Protein AF-A0A077MA90-F1 (afdb_monomer_lite)

Foldseek 3Di:
DDPDPLPDAWEFDDDPADLQLLLQQALVQQCVVVVPFFSVVRPDPPSRHPYDPSSVVSNVVCVVVRRQAGDDDVPVRDWGWGKWAWPQPRDIDIATPPDQDQADPPDPPGRTGIDTRHHTDIDDPVVPD

Secondary structure (DSSP, 8-state):
------PPPEEEE--S--HHHHHHHHHHHHHHHTT-SBGGGS---TTTEE--HHHHHHHHHTHHHHTT-B--BTTTTBPPBEEEE-TTT--EEEE-SS---SS--SSTT-----EEPPPPEEE-TTS--

Structure (mmCIF, N/CA/C/O backbone):
data_AF-A0A077MA90-F1
#
_entry.id   AF-A0A077MA90-F1
#
loop_
_atom_site.group_PDB
_atom_site.id
_atom_site.type_symbol
_atom_site.label_atom_id
_atom_site.label_alt_id
_atom_site.label_comp_id
_atom_site.label_asym_id
_atom_site.label_entity_id
_atom_site.label_seq_id
_atom_site.pdbx_PDB_ins_code
_atom_site.Cartn_x
_atom_site.Cartn_y
_atom_site.Cartn_z
_atom_site.occupancy
_atom_site.B_iso_or_equiv
_atom_site.auth_seq_id
_atom_site.auth_comp_id
_atom_site.auth_asym_id
_atom_site.auth_atom_id
_atom_site.pdbx_PDB_model_num
ATOM 1 N N . MET A 1 1 ? -21.751 6.273 33.867 1.00 46.56 1 MET A N 1
ATOM 2 C CA . MET A 1 1 ? -20.533 5.745 33.216 1.00 46.56 1 MET A CA 1
ATOM 3 C C . MET A 1 1 ? -20.946 5.152 31.878 1.00 46.56 1 MET A C 1
ATOM 5 O O . MET A 1 1 ? -21.635 4.142 31.868 1.00 46.56 1 MET A O 1
ATOM 9 N N . ALA A 1 2 ? -20.668 5.835 30.765 1.00 43.41 2 ALA A N 1
ATOM 10 C CA . ALA A 1 2 ? -21.029 5.341 29.437 1.00 43.41 2 ALA A CA 1
ATOM 11 C C . ALA A 1 2 ? -20.075 4.202 29.056 1.00 43.41 2 ALA A C 1
ATOM 13 O O . ALA A 1 2 ? -18.864 4.404 29.031 1.00 43.41 2 ALA A O 1
ATOM 14 N N . ALA A 1 3 ? -20.610 3.009 28.795 1.00 46.44 3 ALA A N 1
ATOM 15 C CA . ALA A 1 3 ? -19.826 1.896 28.282 1.00 46.44 3 ALA A CA 1
ATOM 16 C C . ALA A 1 3 ? -19.250 2.291 26.915 1.00 46.44 3 ALA A C 1
ATOM 18 O O . ALA A 1 3 ? -19.988 2.431 25.935 1.00 46.44 3 ALA A O 1
ATOM 19 N N . SER A 1 4 ? -17.936 2.507 26.857 1.00 48.47 4 SER A N 1
ATOM 20 C CA . SER A 1 4 ? -17.212 2.669 25.602 1.00 48.47 4 SER A CA 1
ATOM 21 C C . SER A 1 4 ? -17.446 1.419 24.765 1.00 48.47 4 SER A C 1
ATOM 23 O O . SER A 1 4 ? -16.937 0.348 25.080 1.00 48.47 4 SER A O 1
ATOM 25 N N . LYS A 1 5 ? -18.259 1.540 23.711 1.00 51.69 5 LYS A N 1
ATOM 26 C CA . LYS A 1 5 ? -18.425 0.487 22.709 1.00 51.69 5 LYS A CA 1
ATOM 27 C C . LYS A 1 5 ? -17.059 0.252 22.069 1.00 51.69 5 LYS A C 1
ATOM 29 O O . LYS A 1 5 ? -16.640 1.036 21.217 1.00 51.69 5 LYS A O 1
ATOM 34 N N . THR A 1 6 ? -16.358 -0.795 22.492 1.00 56.41 6 THR A N 1
ATOM 35 C CA . THR A 1 6 ? -15.095 -1.221 21.891 1.00 56.41 6 THR A CA 1
ATOM 36 C C . THR A 1 6 ? -15.376 -1.574 20.433 1.00 56.41 6 THR A C 1
ATOM 38 O O . THR A 1 6 ? -15.994 -2.598 20.139 1.00 56.41 6 THR A O 1
ATOM 41 N N . LYS A 1 7 ? -15.017 -0.684 19.499 1.00 67.69 7 LYS A N 1
ATOM 42 C CA . LYS A 1 7 ? -15.150 -0.968 18.066 1.00 67.69 7 LYS A CA 1
ATOM 43 C C . LYS A 1 7 ? -14.249 -2.156 17.747 1.00 67.69 7 LYS A C 1
ATOM 45 O O . LYS A 1 7 ? -13.056 -2.104 18.029 1.00 67.69 7 LYS A O 1
ATOM 50 N N . LYS A 1 8 ? -14.826 -3.218 17.175 1.00 75.94 8 LYS A N 1
ATOM 51 C CA . LYS A 1 8 ? -14.049 -4.363 16.691 1.00 75.94 8 LYS A CA 1
ATOM 52 C C . LYS A 1 8 ? -13.010 -3.872 15.670 1.00 75.94 8 LYS A C 1
ATOM 54 O O . LYS A 1 8 ? -13.352 -3.017 14.845 1.00 75.94 8 LYS A O 1
ATOM 59 N N . PRO A 1 9 ? -11.773 -4.388 15.721 1.00 79.19 9 PRO A N 1
ATOM 60 C CA . PRO A 1 9 ? -10.730 -3.993 14.789 1.00 79.19 9 PRO A CA 1
ATOM 61 C C . PRO A 1 9 ? -11.096 -4.417 13.362 1.00 79.19 9 PRO A C 1
ATOM 63 O O . PRO A 1 9 ? -11.729 -5.451 13.145 1.00 79.19 9 PRO A O 1
ATOM 66 N N . VAL A 1 10 ? -10.717 -3.595 12.383 1.00 83.44 10 VAL A N 1
ATOM 67 C CA . VAL A 1 10 ? -11.028 -3.833 10.964 1.00 83.44 10 VAL A CA 1
ATOM 68 C C . VAL A 1 10 ? -9.975 -4.757 10.355 1.00 83.44 10 VAL A C 1
ATOM 70 O O . VAL A 1 10 ? -8.784 -4.455 10.446 1.00 83.44 10 VAL A O 1
ATOM 73 N N . ALA A 1 11 ? -10.409 -5.855 9.733 1.00 83.88 11 ALA A N 1
ATOM 74 C CA . ALA A 1 11 ? -9.541 -6.800 9.033 1.00 83.88 11 ALA A CA 1
ATOM 75 C C . ALA A 1 11 ? -9.479 -6.496 7.528 1.00 83.88 11 ALA A C 1
ATOM 77 O O . ALA A 1 11 ? -10.452 -6.022 6.927 1.00 83.88 11 ALA A O 1
ATOM 78 N N . TYR A 1 12 ? -8.335 -6.795 6.912 1.00 87.50 12 TYR A N 1
ATOM 79 C CA . TYR A 1 12 ? -8.096 -6.576 5.487 1.00 87.50 12 TYR A CA 1
ATOM 80 C C . TYR A 1 12 ? -7.651 -7.870 4.811 1.00 87.50 12 TYR A C 1
ATOM 82 O O . TYR A 1 12 ? -6.792 -8.583 5.325 1.00 87.50 12 TYR A O 1
ATOM 90 N N . VAL A 1 13 ? -8.200 -8.145 3.631 1.00 85.38 13 VAL A N 1
ATOM 91 C CA . VAL A 1 13 ? -7.836 -9.302 2.809 1.00 85.38 13 VAL A CA 1
ATOM 92 C C . VAL A 1 13 ? -6.934 -8.845 1.672 1.00 85.38 13 VAL A C 1
ATOM 94 O O . VAL A 1 13 ? -7.287 -7.957 0.888 1.00 85.38 13 VAL A O 1
ATOM 97 N N . THR A 1 14 ? -5.776 -9.488 1.582 1.00 84.81 14 THR A N 1
ATOM 98 C CA . THR A 1 14 ? -4.783 -9.337 0.516 1.00 84.81 14 THR A CA 1
ATOM 99 C C . THR A 1 14 ? -4.477 -10.720 -0.056 1.00 84.81 14 THR A C 1
ATOM 101 O O . THR A 1 14 ? -4.455 -11.689 0.699 1.00 84.81 14 THR A O 1
ATOM 104 N N . GLY A 1 15 ? -4.278 -10.826 -1.374 1.00 84.94 15 GLY A N 1
ATOM 105 C CA . GLY A 1 15 ? -3.796 -12.068 -1.991 1.00 84.94 15 GLY A CA 1
ATOM 106 C C . GLY A 1 15 ? -2.322 -12.333 -1.671 1.00 84.94 15 GLY A C 1
ATOM 107 O O . GLY A 1 15 ? -1.681 -11.528 -0.991 1.00 84.94 15 GLY A O 1
ATOM 108 N N . ASP A 1 16 ? -1.788 -13.438 -2.191 1.00 87.12 16 ASP A N 1
ATOM 109 C CA . ASP A 1 16 ? -0.342 -13.667 -2.217 1.00 87.12 16 ASP A CA 1
ATOM 110 C C . ASP A 1 16 ? 0.287 -12.720 -3.247 1.00 87.12 16 ASP A C 1
ATOM 112 O O . ASP A 1 16 ? 0.036 -12.828 -4.449 1.00 87.12 16 ASP A O 1
ATOM 116 N N . ALA A 1 17 ? 0.996 -11.708 -2.756 1.00 90.38 17 ALA A N 1
ATOM 117 C CA . ALA A 1 17 ? 1.499 -10.602 -3.555 1.00 90.38 17 ALA A CA 1
ATOM 118 C C . ALA A 1 17 ? 2.816 -10.066 -2.969 1.00 90.38 17 ALA A C 1
ATOM 120 O O . ALA A 1 17 ? 3.091 -10.253 -1.780 1.00 90.38 17 ALA A O 1
ATOM 121 N N . PRO A 1 18 ? 3.635 -9.353 -3.764 1.00 93.56 18 PRO A N 1
ATOM 122 C CA . PRO A 1 18 ? 4.853 -8.728 -3.263 1.00 93.56 18 PRO A CA 1
ATOM 123 C C . PRO A 1 18 ? 4.579 -7.756 -2.106 1.00 93.56 18 PRO A C 1
ATOM 125 O O . PRO A 1 18 ? 3.542 -7.090 -2.074 1.00 93.56 18 PRO A O 1
ATOM 128 N N . LEU A 1 19 ? 5.551 -7.592 -1.201 1.00 95.31 19 LEU A N 1
ATOM 129 C CA . LEU A 1 19 ? 5.419 -6.733 -0.012 1.00 95.31 19 LEU A CA 1
ATOM 130 C C . LEU A 1 19 ? 4.911 -5.322 -0.340 1.00 95.31 19 LEU A C 1
ATOM 132 O O . LEU A 1 19 ? 4.010 -4.821 0.328 1.00 95.31 19 LEU A O 1
ATOM 136 N N . ALA A 1 20 ? 5.439 -4.698 -1.397 1.00 96.06 20 ALA A N 1
ATOM 137 C CA . ALA A 1 20 ? 5.026 -3.357 -1.810 1.00 96.06 20 ALA A CA 1
ATOM 138 C C . ALA A 1 20 ? 3.543 -3.292 -2.218 1.00 96.06 20 ALA A C 1
ATOM 140 O O . ALA A 1 20 ? 2.867 -2.298 -1.948 1.00 96.06 20 ALA A O 1
ATOM 141 N N . GLU A 1 21 ? 3.025 -4.351 -2.842 1.00 96.38 21 GLU A N 1
ATOM 142 C CA . GLU A 1 21 ? 1.620 -4.444 -3.227 1.00 96.38 21 GLU A CA 1
ATOM 143 C C . GLU A 1 21 ? 0.724 -4.616 -2.000 1.00 96.38 21 GLU A C 1
ATOM 145 O O . GLU A 1 21 ? -0.239 -3.866 -1.841 1.00 96.38 21 GLU A O 1
ATOM 150 N N . ILE A 1 22 ? 1.085 -5.522 -1.087 1.00 96.62 22 ILE A N 1
ATOM 151 C CA . ILE A 1 22 ? 0.361 -5.726 0.176 1.00 96.62 22 ILE A CA 1
ATOM 152 C C . ILE A 1 22 ? 0.326 -4.425 0.983 1.00 96.62 22 ILE A C 1
ATOM 154 O O . ILE A 1 22 ? -0.750 -3.966 1.373 1.00 96.62 22 ILE A O 1
ATOM 158 N N . ALA A 1 23 ? 1.484 -3.789 1.177 1.00 96.81 23 ALA A N 1
ATOM 159 C CA . ALA A 1 23 ? 1.606 -2.544 1.922 1.00 96.81 23 ALA A CA 1
ATOM 160 C C . ALA A 1 23 ? 0.752 -1.428 1.305 1.00 96.81 23 ALA A C 1
ATOM 162 O O . ALA A 1 23 ? -0.020 -0.777 2.009 1.00 96.81 23 ALA A O 1
ATOM 163 N N . ALA A 1 24 ? 0.837 -1.224 -0.014 1.00 96.69 24 ALA A N 1
ATOM 164 C CA . ALA A 1 24 ? 0.055 -0.202 -0.703 1.00 96.69 24 ALA A CA 1
ATOM 165 C C . ALA A 1 24 ? -1.456 -0.486 -0.667 1.00 96.69 24 ALA A C 1
ATOM 167 O O . ALA A 1 24 ? -2.252 0.448 -0.507 1.00 96.69 24 ALA A O 1
ATOM 168 N N . ALA A 1 25 ? -1.866 -1.750 -0.795 1.00 96.69 25 ALA A N 1
ATOM 169 C CA . ALA A 1 25 ? -3.265 -2.155 -0.741 1.00 96.69 25 ALA A CA 1
ATOM 170 C C . ALA A 1 25 ? -3.866 -1.893 0.646 1.00 96.69 25 ALA A C 1
ATOM 172 O O . ALA A 1 25 ? -4.924 -1.260 0.745 1.00 96.69 25 ALA A O 1
ATOM 173 N N . VAL A 1 26 ? -3.171 -2.322 1.705 1.00 96.38 26 VAL A N 1
ATOM 174 C CA . VAL A 1 26 ? -3.567 -2.106 3.104 1.00 96.38 26 VAL A CA 1
ATOM 175 C C . VAL A 1 26 ? -3.587 -0.615 3.428 1.00 96.38 26 VAL A C 1
ATOM 177 O O . VAL A 1 26 ? -4.608 -0.106 3.888 1.00 96.38 26 VAL A O 1
ATOM 180 N N . ALA A 1 27 ? -2.523 0.121 3.100 1.00 96.00 27 ALA A N 1
ATOM 181 C CA . ALA A 1 27 ? -2.440 1.554 3.363 1.00 96.00 27 ALA A CA 1
ATOM 182 C C . ALA A 1 27 ? -3.554 2.341 2.661 1.00 96.00 27 ALA A C 1
ATOM 184 O O . ALA A 1 27 ? -4.207 3.189 3.269 1.00 96.00 27 ALA A O 1
ATOM 185 N N . THR A 1 28 ? -3.844 2.017 1.397 1.00 95.00 28 THR A N 1
ATOM 186 C CA . THR A 1 28 ? -4.943 2.655 0.657 1.00 95.00 28 THR A CA 1
ATOM 187 C C . THR A 1 28 ? -6.300 2.355 1.297 1.00 95.00 28 THR A C 1
ATOM 189 O O . THR A 1 28 ? -7.171 3.227 1.317 1.00 95.00 28 THR A O 1
ATOM 192 N N . ALA A 1 29 ? -6.508 1.139 1.806 1.00 94.44 29 ALA A N 1
ATOM 193 C CA . ALA A 1 29 ? -7.743 0.771 2.488 1.00 94.44 29 ALA A CA 1
ATOM 194 C C . ALA A 1 29 ? -7.885 1.511 3.828 1.00 94.44 29 ALA A C 1
ATOM 196 O O . ALA A 1 29 ? -8.933 2.102 4.081 1.00 94.44 29 ALA A O 1
ATOM 197 N N . ILE A 1 30 ? -6.814 1.587 4.622 1.00 94.88 30 ILE A N 1
ATOM 198 C CA . ILE A 1 30 ? -6.780 2.342 5.880 1.00 94.88 30 ILE A CA 1
ATOM 199 C C . ILE A 1 30 ? -7.051 3.829 5.636 1.00 94.88 30 ILE A C 1
ATOM 201 O O . ILE A 1 30 ? -7.932 4.398 6.274 1.00 94.88 30 ILE A O 1
ATOM 205 N N . MET A 1 31 ? -6.378 4.455 4.665 1.00 94.31 31 MET A N 1
ATOM 206 C CA . MET A 1 31 ? -6.616 5.865 4.333 1.00 94.31 31 MET A CA 1
ATOM 207 C C . MET A 1 31 ? -8.076 6.131 3.950 1.00 94.31 31 MET A C 1
ATOM 209 O O . MET A 1 31 ? -8.628 7.166 4.312 1.00 94.31 31 MET A O 1
ATOM 213 N N . ARG A 1 32 ? -8.731 5.195 3.249 1.00 92.25 32 ARG A N 1
ATOM 214 C CA . ARG A 1 32 ? -10.164 5.299 2.924 1.00 92.25 32 ARG A CA 1
ATOM 215 C C . ARG A 1 32 ? -11.042 5.193 4.166 1.00 92.25 32 ARG A C 1
ATOM 217 O O . ARG A 1 32 ? -11.965 5.992 4.303 1.00 92.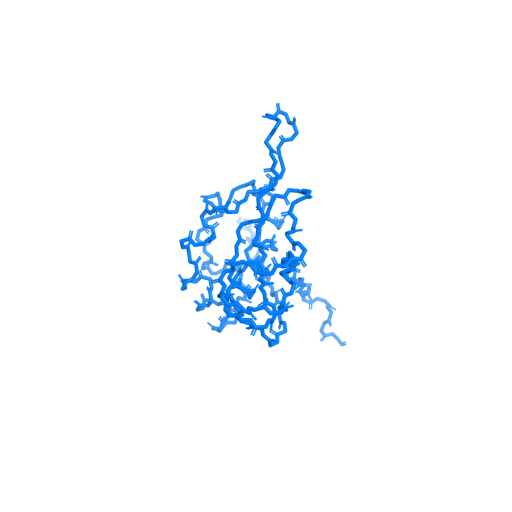25 32 ARG A O 1
ATOM 224 N N . THR A 1 33 ? -10.752 4.245 5.054 1.00 91.25 33 THR A N 1
ATOM 225 C CA . THR A 1 33 ? -11.477 4.059 6.321 1.00 91.25 33 THR A CA 1
ATOM 226 C C . THR A 1 33 ? -11.366 5.299 7.211 1.00 91.25 33 THR A C 1
ATOM 228 O O . THR A 1 33 ? -12.368 5.771 7.742 1.00 91.25 33 THR A O 1
ATOM 231 N N . GLU A 1 34 ? -10.170 5.879 7.296 1.00 91.75 34 GLU A N 1
ATOM 232 C CA . GLU A 1 34 ? -9.868 7.073 8.097 1.00 91.75 34 GLU A CA 1
ATOM 233 C C . GLU A 1 34 ? -10.233 8.389 7.413 1.00 91.75 34 GLU A C 1
ATOM 235 O O . GLU A 1 34 ? -10.119 9.453 8.016 1.00 91.75 34 GLU A O 1
ATOM 240 N N . LYS A 1 35 ? -10.644 8.337 6.140 1.00 91.81 35 LYS A N 1
ATOM 241 C CA . LYS A 1 35 ? -10.794 9.518 5.274 1.00 91.81 35 LYS A CA 1
ATOM 242 C C . LYS A 1 35 ? -9.529 10.395 5.26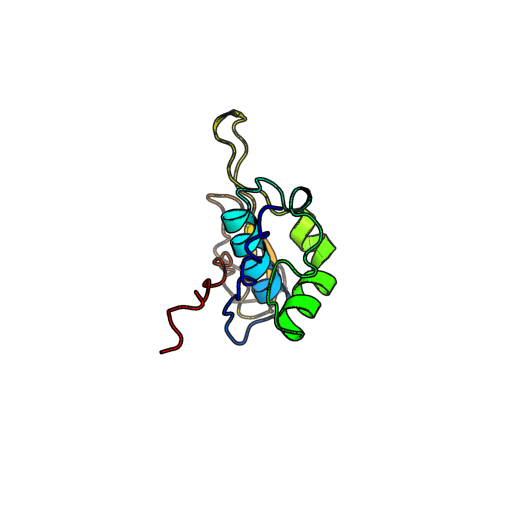2 1.00 91.81 35 LYS A C 1
ATOM 244 O O . LYS A 1 35 ? -9.605 11.609 5.077 1.00 91.81 35 LYS A O 1
ATOM 249 N N . ALA A 1 36 ? -8.366 9.772 5.439 1.00 92.31 36 ALA A N 1
ATOM 250 C CA . ALA A 1 36 ? -7.073 10.429 5.415 1.00 92.31 36 ALA A CA 1
ATOM 251 C C . ALA A 1 36 ? -6.692 10.782 3.973 1.00 92.31 36 ALA A C 1
ATOM 253 O O . ALA A 1 36 ? -6.774 9.955 3.059 1.00 92.31 36 ALA A O 1
ATOM 254 N N . ARG A 1 37 ? -6.239 12.021 3.766 1.00 92.12 37 ARG A N 1
ATOM 255 C CA . ARG A 1 37 ? -5.713 12.484 2.475 1.00 92.12 37 ARG A CA 1
ATOM 256 C C . ARG A 1 37 ? -4.243 12.116 2.305 1.00 92.12 37 ARG A C 1
ATOM 258 O O . ARG A 1 37 ? -3.803 11.948 1.177 1.00 92.12 37 ARG A O 1
ATOM 265 N N . TYR A 1 38 ? -3.495 11.947 3.390 1.00 93.75 38 TYR A N 1
ATOM 266 C CA . TYR A 1 38 ? -2.077 11.584 3.362 1.00 93.75 38 TYR A CA 1
ATOM 267 C C . TYR A 1 38 ? -1.827 10.388 4.271 1.00 93.75 38 TYR A C 1
ATOM 269 O O . TYR A 1 38 ? -2.475 10.266 5.309 1.00 93.75 38 TYR A O 1
ATOM 277 N N . TRP A 1 39 ? -0.866 9.532 3.919 1.00 94.38 39 TRP A N 1
ATOM 278 C CA . TRP A 1 39 ? -0.473 8.440 4.814 1.00 94.38 39 TRP A CA 1
ATOM 279 C C . TRP A 1 39 ? 0.021 8.958 6.170 1.00 94.38 39 TRP A C 1
ATOM 281 O O . TRP A 1 39 ? -0.307 8.388 7.198 1.00 94.38 39 TRP A O 1
ATOM 291 N N . SER A 1 40 ? 0.702 10.107 6.196 1.00 92.69 40 SER A N 1
ATOM 292 C CA . SER A 1 40 ? 1.154 10.762 7.433 1.00 92.69 40 SER A CA 1
ATOM 293 C C . SER A 1 40 ? 0.029 11.221 8.371 1.00 92.69 40 SER A C 1
ATOM 295 O O . SER A 1 40 ? 0.301 11.552 9.519 1.00 92.69 40 SER A O 1
ATOM 297 N N . GLN A 1 41 ? -1.222 11.268 7.902 1.00 93.81 41 GLN A N 1
ATOM 298 C CA . GLN A 1 41 ? -2.390 11.557 8.743 1.00 93.81 41 GLN A CA 1
ATOM 299 C C . GLN A 1 41 ? -2.965 10.300 9.401 1.00 93.81 41 GLN A C 1
ATOM 301 O O . GLN A 1 41 ? -3.821 10.403 10.278 1.00 93.81 41 GLN A O 1
ATOM 306 N N . VAL A 1 42 ? -2.536 9.116 8.962 1.00 92.25 42 VAL A N 1
ATOM 307 C CA . VAL A 1 42 ? -2.898 7.860 9.607 1.00 92.25 42 VAL A CA 1
ATOM 308 C C . VAL A 1 42 ? -2.099 7.782 10.904 1.00 92.25 42 VAL A C 1
ATOM 310 O O . VAL A 1 42 ? -0.871 7.780 10.890 1.00 92.25 42 VAL A O 1
ATOM 313 N N . GLY A 1 43 ? -2.810 7.775 12.032 1.00 89.31 43 GLY A N 1
ATOM 314 C CA . GLY A 1 43 ? -2.199 7.590 13.345 1.00 89.31 43 GLY A CA 1
ATOM 315 C C . GLY A 1 43 ? -1.608 6.183 13.529 1.00 89.31 43 GLY A C 1
ATOM 316 O O . GLY A 1 43 ? -1.633 5.371 12.602 1.00 89.31 43 GLY A O 1
ATOM 317 N N . PRO A 1 44 ? -1.115 5.867 14.737 1.00 88.94 44 PRO A N 1
ATOM 318 C CA . PRO A 1 44 ? -0.613 4.535 15.062 1.00 88.94 44 PRO A CA 1
ATOM 319 C C . PRO A 1 44 ? -1.618 3.436 14.688 1.00 88.94 44 PRO A C 1
ATOM 321 O O . PRO A 1 44 ? -2.829 3.600 14.865 1.00 88.94 44 PRO A O 1
ATOM 324 N N . LEU A 1 45 ? -1.116 2.326 14.143 1.00 87.38 45 LEU A N 1
ATOM 325 C CA . LEU A 1 45 ? -1.955 1.220 13.669 1.00 87.38 45 LEU A CA 1
ATOM 326 C C . LEU A 1 45 ? -2.425 0.305 14.812 1.00 87.38 45 LEU A C 1
ATOM 328 O O . LEU A 1 45 ? -3.436 -0.390 14.667 1.00 87.38 45 LEU A O 1
ATOM 332 N N . ASP A 1 46 ? -1.710 0.334 15.937 1.00 83.25 46 ASP A N 1
ATOM 333 C CA . ASP A 1 46 ? -1.867 -0.590 17.057 1.00 83.25 46 ASP A CA 1
ATOM 334 C C . ASP A 1 46 ? -3.283 -0.572 17.639 1.00 83.25 46 ASP A C 1
ATOM 336 O O . ASP A 1 46 ? -3.858 0.475 17.945 1.00 83.25 46 ASP A O 1
ATOM 340 N N . GLY A 1 47 ? -3.871 -1.762 17.772 1.00 78.19 47 GLY A N 1
ATOM 341 C CA . GLY A 1 47 ? -5.185 -1.973 18.387 1.00 78.19 47 GLY A CA 1
ATOM 342 C C . GLY A 1 47 ? -6.389 -1.481 17.575 1.00 78.19 47 GLY A C 1
ATOM 343 O O . GLY A 1 47 ? -7.522 -1.826 17.909 1.00 78.19 47 GLY A O 1
ATOM 344 N N . LYS A 1 48 ? -6.182 -0.716 16.494 1.00 84.94 48 LYS A N 1
ATOM 345 C CA . LYS A 1 48 ? -7.262 -0.191 15.643 1.00 84.94 48 LYS A CA 1
ATOM 346 C C . LYS A 1 48 ? -7.575 -1.087 14.446 1.00 84.94 48 LYS A C 1
ATOM 348 O O . LYS A 1 48 ? -8.732 -1.186 14.025 1.00 84.94 48 LYS A O 1
ATOM 353 N N . TYR A 1 49 ? -6.557 -1.751 13.909 1.00 88.81 49 TYR A N 1
ATOM 354 C CA . TYR A 1 49 ? -6.671 -2.625 12.746 1.00 88.81 49 TYR A CA 1
ATOM 355 C C . TYR A 1 49 ? -6.217 -4.037 13.098 1.00 88.81 49 TYR A C 1
ATOM 357 O O . TYR A 1 49 ? -5.199 -4.224 13.757 1.00 88.81 49 TYR A O 1
ATOM 365 N N . ALA A 1 50 ? -6.966 -5.035 12.635 1.00 91.06 50 ALA A N 1
ATOM 366 C CA . ALA A 1 50 ? -6.601 -6.439 12.767 1.00 91.06 50 ALA A CA 1
ATOM 367 C C . ALA A 1 50 ? -5.737 -6.826 11.562 1.00 91.06 50 ALA A C 1
ATOM 369 O O . ALA A 1 50 ? -6.201 -7.497 10.640 1.00 91.06 50 ALA A O 1
ATOM 370 N N . LEU A 1 51 ? -4.503 -6.318 11.532 1.00 92.06 51 LEU A N 1
ATOM 371 C CA . LEU A 1 51 ? -3.533 -6.690 10.507 1.00 92.06 51 LEU A CA 1
ATOM 372 C C . LEU A 1 51 ? -2.952 -8.064 10.831 1.00 92.06 51 LEU A C 1
ATOM 374 O O . LEU A 1 51 ? -2.619 -8.359 11.977 1.00 92.06 51 LEU A O 1
ATOM 378 N N . THR A 1 52 ? -2.803 -8.903 9.811 1.00 93.31 52 THR A N 1
ATOM 379 C CA . THR A 1 52 ? -2.000 -10.125 9.954 1.00 93.31 52 THR A CA 1
ATOM 380 C C . THR A 1 52 ? -0.520 -9.758 10.146 1.00 93.31 52 THR A C 1
ATOM 382 O O . THR A 1 52 ? -0.096 -8.707 9.652 1.00 93.31 52 THR A O 1
ATOM 385 N N . PRO A 1 53 ? 0.308 -10.617 10.774 1.00 93.75 53 PRO A N 1
ATOM 386 C CA . PRO A 1 53 ? 1.740 -10.343 10.935 1.00 93.75 53 PRO A CA 1
ATOM 387 C C . PRO A 1 53 ? 2.449 -10.027 9.611 1.00 93.75 53 PRO A C 1
ATOM 389 O O . PRO A 1 53 ? 3.295 -9.141 9.550 1.00 93.75 53 PRO A O 1
ATOM 392 N N . HIS A 1 54 ? 2.054 -10.695 8.524 1.00 93.62 54 HIS A N 1
ATOM 393 C CA . HIS A 1 54 ? 2.608 -10.446 7.194 1.00 93.62 54 HIS A CA 1
ATOM 394 C C . HIS A 1 54 ? 2.238 -9.057 6.647 1.00 93.62 54 HIS A C 1
ATOM 396 O O . HIS A 1 54 ? 3.080 -8.370 6.072 1.00 93.62 54 HIS A O 1
ATOM 402 N N . GLN A 1 55 ? 0.998 -8.607 6.857 1.00 95.44 55 GLN A N 1
ATOM 403 C CA . GLN A 1 55 ? 0.561 -7.265 6.459 1.00 95.44 55 GLN A CA 1
ATOM 404 C C . GLN A 1 55 ? 1.246 -6.178 7.282 1.00 95.44 55 GLN A C 1
ATOM 406 O O . GLN A 1 55 ? 1.662 -5.166 6.720 1.00 95.44 55 GLN A O 1
ATOM 411 N N . GLN A 1 56 ? 1.374 -6.392 8.593 1.00 95.06 56 GLN A N 1
ATOM 412 C CA . GLN A 1 56 ? 2.090 -5.478 9.473 1.00 95.06 56 GLN A CA 1
ATOM 413 C C . GLN A 1 56 ? 3.551 -5.344 9.035 1.00 95.06 56 GLN A C 1
ATOM 415 O O . GLN A 1 56 ? 4.008 -4.234 8.767 1.00 95.06 56 GLN A O 1
ATOM 420 N N . TYR A 1 57 ? 4.231 -6.473 8.825 1.00 95.56 57 TYR A N 1
ATOM 421 C CA . TYR A 1 57 ? 5.593 -6.495 8.304 1.00 95.56 57 TYR A CA 1
ATOM 422 C C . TYR A 1 57 ? 5.711 -5.755 6.963 1.00 95.56 57 TYR A C 1
ATOM 424 O O . TYR A 1 57 ? 6.589 -4.913 6.796 1.00 95.56 57 TYR A O 1
ATOM 432 N N . ALA A 1 58 ? 4.802 -5.997 6.013 1.00 96.44 58 ALA A N 1
ATOM 433 C CA . ALA A 1 58 ? 4.818 -5.313 4.721 1.00 96.44 58 ALA A CA 1
ATOM 434 C C . ALA A 1 58 ? 4.691 -3.786 4.862 1.00 96.44 58 ALA A C 1
ATOM 436 O O . ALA A 1 58 ? 5.438 -3.043 4.222 1.00 96.44 58 ALA A O 1
ATOM 437 N N . VAL A 1 59 ? 3.770 -3.312 5.708 1.00 96.31 59 VAL A N 1
ATOM 438 C CA . VAL A 1 59 ? 3.562 -1.879 5.969 1.00 96.31 59 VAL A CA 1
ATOM 439 C C . VAL A 1 59 ? 4.800 -1.243 6.603 1.00 96.31 59 VAL A C 1
ATOM 441 O O . VAL A 1 59 ? 5.215 -0.170 6.165 1.00 96.31 59 VAL A O 1
ATOM 444 N N . GLU A 1 60 ? 5.418 -1.913 7.576 1.00 95.38 60 GLU A N 1
ATOM 445 C CA . GLU A 1 60 ? 6.633 -1.444 8.249 1.00 95.38 60 GLU A CA 1
ATOM 446 C C . GLU A 1 60 ? 7.824 -1.370 7.283 1.00 95.38 60 GLU A C 1
ATOM 448 O O . GLU A 1 60 ? 8.457 -0.321 7.155 1.00 95.38 60 GLU A O 1
ATOM 453 N N . GLN A 1 61 ? 8.084 -2.441 6.525 1.00 97.12 61 GLN A N 1
ATOM 454 C CA . GLN A 1 61 ? 9.193 -2.484 5.562 1.00 97.12 61 GLN A CA 1
ATOM 455 C C . GLN A 1 61 ? 9.031 -1.474 4.420 1.00 97.12 61 GLN A C 1
ATOM 457 O O . GLN A 1 61 ? 10.013 -1.004 3.847 1.00 97.12 61 GLN A O 1
ATOM 462 N N . CYS A 1 62 ? 7.791 -1.121 4.083 1.00 96.75 62 CYS A N 1
ATOM 463 C CA . CYS A 1 62 ? 7.488 -0.184 3.009 1.00 96.75 62 CYS A CA 1
ATOM 464 C C . CYS A 1 62 ? 7.123 1.224 3.510 1.00 96.75 62 CYS A C 1
ATOM 466 O O . CYS A 1 62 ? 6.622 2.024 2.720 1.00 96.75 62 CYS A O 1
ATOM 468 N N . ALA A 1 63 ? 7.389 1.580 4.773 1.00 94.3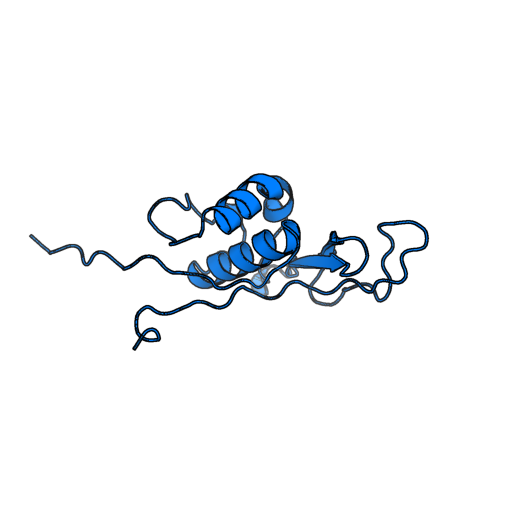1 63 ALA A N 1
ATOM 469 C CA . ALA A 1 63 ? 6.974 2.864 5.352 1.00 94.31 63 ALA A CA 1
ATOM 470 C C . ALA A 1 63 ? 7.435 4.088 4.531 1.00 94.31 63 ALA A C 1
ATOM 472 O O . ALA A 1 63 ? 6.649 5.005 4.276 1.00 94.31 63 ALA A O 1
ATOM 473 N N . ASN A 1 64 ? 8.675 4.064 4.026 1.00 95.19 64 ASN A N 1
ATOM 474 C CA . ASN A 1 64 ? 9.209 5.125 3.163 1.00 95.19 64 ASN A CA 1
ATOM 475 C C . ASN A 1 64 ? 8.395 5.281 1.871 1.00 95.19 64 ASN A C 1
ATOM 477 O O . ASN A 1 64 ? 8.067 6.399 1.482 1.00 95.19 64 ASN A O 1
ATOM 481 N N . MET A 1 65 ? 8.010 4.172 1.233 1.00 96.00 65 MET A N 1
ATOM 482 C CA . MET A 1 65 ? 7.144 4.178 0.049 1.00 96.00 65 MET A CA 1
ATOM 483 C C . MET A 1 65 ? 5.755 4.742 0.381 1.00 96.00 65 MET A C 1
ATOM 485 O O . MET A 1 65 ? 5.214 5.550 -0.376 1.00 96.00 65 MET A O 1
ATOM 489 N N . LEU A 1 66 ? 5.181 4.347 1.519 1.00 95.94 66 LEU A N 1
ATOM 490 C CA . LEU A 1 66 ? 3.844 4.776 1.931 1.00 95.94 66 LEU A CA 1
ATOM 491 C C . LEU A 1 66 ? 3.765 6.280 2.220 1.00 95.94 66 LEU A C 1
ATOM 493 O O . LEU A 1 66 ? 2.722 6.884 1.976 1.00 95.94 66 LEU A O 1
ATOM 497 N N . SER A 1 67 ? 4.865 6.915 2.640 1.00 95.06 67 SER A N 1
ATOM 498 C CA . SER A 1 67 ? 4.930 8.368 2.874 1.00 95.06 67 SER A CA 1
ATOM 499 C C . SER A 1 67 ? 4.566 9.222 1.644 1.00 95.06 67 SER A C 1
ATOM 501 O O . SER A 1 67 ? 4.126 10.367 1.781 1.00 95.06 67 SER A O 1
ATOM 503 N N . TYR A 1 68 ? 4.682 8.658 0.437 1.00 94.06 68 TYR A N 1
ATOM 504 C CA . TYR A 1 68 ? 4.324 9.323 -0.815 1.00 94.06 68 TYR A CA 1
ATOM 505 C C . TYR A 1 68 ? 2.840 9.198 -1.183 1.00 94.06 68 TYR A C 1
ATOM 507 O O . TYR A 1 68 ? 2.395 9.887 -2.104 1.00 94.06 68 TYR A O 1
ATOM 515 N N . LEU A 1 69 ? 2.063 8.343 -0.507 1.00 93.56 69 LEU A N 1
ATOM 516 C CA . LEU A 1 69 ? 0.651 8.133 -0.824 1.00 93.56 69 LEU A CA 1
ATOM 517 C C . LEU A 1 69 ? -0.189 9.369 -0.500 1.00 93.56 69 LEU A C 1
ATOM 519 O O . LEU A 1 69 ? -0.134 9.926 0.601 1.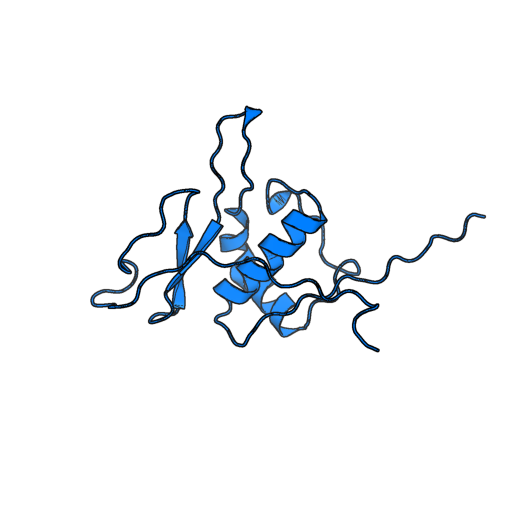00 93.56 69 LEU A O 1
ATOM 523 N N . ARG A 1 70 ? -1.008 9.772 -1.476 1.00 91.75 70 ARG A N 1
ATOM 524 C CA . ARG A 1 70 ? -1.877 10.951 -1.391 1.00 91.75 70 ARG A CA 1
ATOM 525 C C . ARG A 1 70 ? -3.228 10.667 -2.034 1.00 91.75 70 ARG A C 1
ATOM 527 O O . ARG A 1 70 ? -3.294 10.167 -3.156 1.00 91.75 70 ARG A O 1
ATOM 534 N N . GLY A 1 71 ? -4.307 11.003 -1.339 1.00 86.88 71 GLY A N 1
ATOM 535 C CA . GLY A 1 71 ? -5.656 11.108 -1.885 1.00 86.88 71 GLY A CA 1
ATOM 536 C C . GLY A 1 71 ? -5.770 12.269 -2.876 1.00 86.88 71 GLY A C 1
ATOM 537 O O . GLY A 1 71 ? -4.893 13.124 -2.943 1.00 86.88 71 GLY A O 1
ATOM 538 N N . ALA A 1 72 ? -6.848 12.287 -3.662 1.00 82.25 72 ALA A N 1
ATOM 539 C CA . ALA A 1 72 ? -7.156 13.445 -4.500 1.00 82.25 72 ALA A CA 1
ATOM 540 C C . ALA A 1 72 ? -7.629 14.612 -3.621 1.00 82.25 72 ALA A C 1
ATOM 542 O O . ALA A 1 72 ? -8.394 14.393 -2.679 1.00 82.25 72 ALA A O 1
ATOM 543 N N . ASP A 1 73 ? -7.208 15.828 -3.959 1.00 79.94 73 ASP A N 1
ATOM 544 C CA . ASP A 1 73 ? -7.677 17.059 -3.327 1.00 79.94 73 ASP A CA 1
ATOM 545 C C . ASP A 1 73 ? -8.168 18.026 -4.415 1.00 79.94 73 ASP A C 1
ATOM 547 O O . ASP A 1 73 ? -7.352 18.741 -5.008 1.00 79.94 73 ASP A O 1
ATOM 551 N N . PRO A 1 74 ? -9.474 18.007 -4.740 1.00 70.12 74 PRO A N 1
ATOM 552 C CA . PRO A 1 74 ? -10.014 18.845 -5.803 1.00 70.12 74 PRO A CA 1
ATOM 553 C C . PRO A 1 74 ? -9.917 20.337 -5.464 1.00 70.12 74 PRO A C 1
ATOM 555 O O . PRO A 1 74 ? -9.688 21.135 -6.367 1.00 70.12 74 PRO A O 1
ATOM 558 N N . ASP A 1 75 ? -10.001 20.703 -4.181 1.00 75.38 75 ASP A N 1
ATOM 559 C CA . ASP A 1 75 ? -9.978 22.099 -3.730 1.00 75.38 75 ASP A CA 1
ATOM 560 C C . ASP A 1 75 ? -8.595 22.744 -3.906 1.00 75.38 75 ASP A C 1
ATOM 562 O O . ASP A 1 75 ? -8.482 23.949 -4.110 1.00 75.38 75 ASP A O 1
ATOM 566 N N . GLN A 1 76 ? -7.528 21.938 -3.857 1.00 76.62 76 GLN A N 1
ATOM 567 C CA . GLN A 1 76 ? -6.145 22.396 -4.042 1.00 76.62 76 GLN A CA 1
ATOM 568 C C . GLN A 1 76 ? -5.541 21.997 -5.395 1.00 76.62 76 GLN A C 1
ATOM 570 O O . GLN A 1 76 ? -4.334 22.152 -5.592 1.00 76.62 76 GLN A O 1
ATOM 575 N N . GLY A 1 77 ? -6.335 21.420 -6.304 1.00 76.12 77 GLY A N 1
ATOM 576 C CA . GLY A 1 77 ? -5.851 20.922 -7.594 1.00 76.12 77 GLY A CA 1
ATOM 577 C C . GLY A 1 77 ? -4.773 19.834 -7.484 1.00 76.12 77 GLY A C 1
ATOM 578 O O . GLY A 1 77 ? -3.997 19.647 -8.421 1.00 76.12 77 GLY A O 1
ATOM 579 N N . ARG A 1 78 ? -4.675 19.123 -6.348 1.00 79.12 78 ARG A N 1
ATOM 580 C CA . ARG A 1 78 ? -3.634 18.103 -6.143 1.00 79.12 78 ARG A CA 1
ATOM 581 C C . ARG A 1 78 ? -4.106 16.747 -6.642 1.00 79.12 78 ARG A C 1
ATOM 583 O O . ARG A 1 78 ? -5.148 16.229 -6.229 1.00 79.12 78 ARG A O 1
ATOM 590 N N . GLU A 1 79 ? -3.288 16.136 -7.491 1.00 84.75 79 GLU A N 1
ATOM 591 C CA . GLU A 1 79 ? -3.552 14.797 -7.999 1.00 84.75 79 GLU A CA 1
ATOM 592 C C . GLU A 1 79 ? -3.354 13.722 -6.925 1.00 84.75 79 GLU A C 1
ATOM 594 O O . GLU A 1 79 ? -2.457 13.794 -6.081 1.00 84.75 79 GLU A O 1
ATOM 599 N N . ARG A 1 80 ? -4.164 12.662 -7.009 1.00 89.56 80 ARG A N 1
ATOM 600 C CA . ARG A 1 80 ? -3.947 11.443 -6.227 1.00 89.56 80 ARG A CA 1
ATOM 601 C C . ARG A 1 80 ? -2.625 10.796 -6.641 1.00 89.56 80 ARG A C 1
ATOM 603 O O . ARG A 1 80 ? -2.447 10.502 -7.825 1.00 89.56 80 ARG A O 1
ATOM 610 N N . ILE A 1 81 ? -1.788 10.475 -5.657 1.00 92.50 81 ILE A N 1
ATOM 611 C CA . ILE A 1 81 ? -0.580 9.663 -5.824 1.00 92.50 81 ILE A CA 1
ATOM 612 C C . ILE A 1 81 ? -0.838 8.286 -5.223 1.00 92.50 81 ILE A C 1
ATOM 614 O O . ILE A 1 81 ? -1.145 8.149 -4.037 1.00 92.50 81 ILE A O 1
ATOM 618 N N . ALA A 1 82 ? -0.742 7.262 -6.060 1.00 93.56 82 ALA A N 1
ATOM 619 C CA . ALA A 1 82 ? -0.843 5.867 -5.666 1.00 93.56 82 ALA A CA 1
ATOM 620 C C . ALA A 1 82 ? 0.469 5.134 -5.967 1.00 93.56 82 ALA A C 1
ATOM 622 O O . ALA A 1 82 ? 1.362 5.667 -6.622 1.00 93.56 82 ALA A O 1
ATOM 623 N N . VAL A 1 83 ? 0.565 3.894 -5.502 1.00 95.19 83 VAL A N 1
ATOM 624 C CA . VAL A 1 83 ? 1.655 2.986 -5.857 1.00 95.19 83 VAL A CA 1
ATOM 625 C C . VAL A 1 83 ? 1.198 2.096 -7.009 1.00 95.19 83 VAL A C 1
ATOM 627 O O . VAL A 1 83 ? 0.064 1.609 -7.025 1.00 95.19 83 VAL A O 1
ATOM 630 N N . GLY A 1 84 ? 2.073 1.911 -7.989 1.00 94.69 84 GLY A N 1
ATOM 631 C CA . GLY A 1 84 ? 1.983 0.850 -8.980 1.00 94.69 84 GLY A CA 1
ATOM 632 C C . GLY A 1 84 ? 3.066 -0.192 -8.738 1.00 94.69 84 GLY A C 1
ATOM 633 O O . GLY A 1 84 ? 4.137 0.141 -8.238 1.00 94.69 84 GLY A O 1
ATOM 634 N N . VAL A 1 85 ? 2.794 -1.441 -9.104 1.00 95.31 85 VAL A N 1
ATOM 635 C CA . VAL A 1 85 ? 3.745 -2.556 -9.004 1.00 95.31 85 VAL A CA 1
ATOM 636 C C . VAL A 1 85 ? 3.825 -3.252 -10.354 1.00 95.31 85 VAL A C 1
ATOM 638 O O . VAL A 1 85 ? 2.819 -3.419 -11.045 1.00 95.31 85 VAL A O 1
ATOM 641 N N . CYS A 1 86 ? 5.039 -3.606 -10.768 1.00 95.31 86 CYS A N 1
ATOM 642 C CA . CYS A 1 86 ? 5.254 -4.440 -11.942 1.00 95.31 86 CYS A CA 1
ATOM 643 C C . CYS A 1 86 ? 5.079 -5.918 -11.568 1.00 95.31 86 CYS A C 1
ATOM 645 O O . CYS A 1 86 ? 5.853 -6.404 -10.746 1.00 95.31 86 CYS A O 1
ATOM 647 N N . PRO A 1 87 ? 4.158 -6.667 -12.197 1.00 92.56 87 PRO A N 1
ATOM 648 C CA . PRO A 1 87 ? 3.942 -8.075 -11.861 1.00 92.56 87 PRO A CA 1
ATOM 649 C C . PRO A 1 87 ? 5.102 -8.984 -12.292 1.00 92.56 87 PRO A C 1
ATOM 651 O O . PRO A 1 87 ? 5.174 -10.122 -11.861 1.00 92.56 87 PRO A O 1
ATOM 654 N N . SER A 1 88 ? 6.008 -8.510 -13.156 1.00 93.62 88 SER A N 1
ATOM 655 C CA . SER A 1 88 ? 7.121 -9.328 -13.660 1.00 93.62 88 SER A CA 1
ATOM 656 C C . SER A 1 88 ? 8.404 -9.171 -12.848 1.00 93.62 88 SER A C 1
ATOM 658 O O . SER A 1 88 ? 9.127 -10.139 -12.659 1.00 93.62 88 SER A O 1
ATOM 660 N N . CYS A 1 89 ? 8.728 -7.952 -12.404 1.00 94.50 89 CYS A N 1
ATOM 661 C CA . CYS A 1 89 ? 9.955 -7.688 -11.640 1.00 94.50 89 CYS A CA 1
ATOM 662 C C . CYS A 1 89 ? 9.697 -7.249 -10.195 1.00 94.50 89 CYS A C 1
ATOM 664 O O . CYS A 1 89 ? 10.648 -6.945 -9.480 1.00 94.50 89 CYS A O 1
ATOM 666 N N . HIS A 1 90 ? 8.427 -7.153 -9.791 1.00 93.75 90 HIS A N 1
ATOM 667 C CA . HIS A 1 90 ? 7.953 -6.782 -8.452 1.00 93.75 90 HIS A CA 1
ATOM 668 C C . HIS A 1 90 ? 8.442 -5.427 -7.923 1.00 93.75 90 HIS A C 1
ATOM 670 O O . HIS A 1 90 ? 8.185 -5.073 -6.773 1.00 93.75 90 HIS A O 1
ATOM 676 N N . LYS A 1 91 ? 9.099 -4.620 -8.764 1.00 94.69 91 LYS A N 1
ATOM 677 C CA . LYS A 1 91 ? 9.458 -3.247 -8.425 1.00 94.69 91 LYS A CA 1
ATOM 678 C C . LYS A 1 91 ? 8.222 -2.358 -8.434 1.00 94.69 91 LYS A C 1
ATOM 680 O O . LYS A 1 91 ? 7.324 -2.516 -9.268 1.00 94.69 91 LYS A O 1
ATOM 685 N N . TRP A 1 92 ? 8.215 -1.400 -7.519 1.00 94.94 92 TRP A N 1
ATOM 686 C CA . TRP A 1 92 ? 7.147 -0.428 -7.362 1.00 94.94 92 TRP A CA 1
ATOM 687 C C . TRP A 1 92 ? 7.544 0.941 -7.921 1.00 94.94 92 TRP A C 1
ATOM 689 O O . TRP A 1 92 ? 8.723 1.255 -8.079 1.00 94.94 92 TRP A O 1
ATOM 699 N N . LEU A 1 93 ? 6.540 1.755 -8.227 1.00 95.00 93 LEU A N 1
ATOM 700 C CA . LEU A 1 93 ? 6.678 3.138 -8.672 1.00 95.00 93 LEU A CA 1
ATOM 701 C C . LEU A 1 93 ? 5.500 3.975 -8.176 1.00 95.00 93 LEU A C 1
ATOM 703 O O . LEU A 1 93 ? 4.442 3.444 -7.836 1.00 95.00 93 LEU A O 1
ATOM 707 N N . LEU A 1 94 ? 5.661 5.294 -8.195 1.00 94.31 94 LEU A N 1
ATOM 708 C CA . LEU A 1 94 ? 4.558 6.220 -7.966 1.00 94.31 94 LEU A CA 1
ATOM 709 C C . LEU A 1 94 ? 3.764 6.406 -9.260 1.00 94.31 94 LEU A C 1
ATOM 711 O O . LEU A 1 94 ? 4.337 6.614 -10.328 1.00 94.31 94 LEU A O 1
ATOM 715 N N . VAL A 1 95 ? 2.440 6.336 -9.155 1.00 92.81 95 VAL A N 1
ATOM 716 C CA . VAL A 1 95 ? 1.512 6.556 -10.267 1.00 92.81 95 VAL A CA 1
ATOM 717 C C . VAL A 1 95 ? 0.523 7.658 -9.907 1.00 92.81 95 VAL A C 1
ATOM 719 O O . VAL A 1 95 ? -0.093 7.645 -8.837 1.00 92.81 95 VAL A O 1
ATOM 722 N N . GLY A 1 96 ? 0.373 8.621 -10.814 1.00 89.50 96 GLY A N 1
ATOM 723 C CA . GLY A 1 96 ? -0.621 9.682 -10.694 1.00 89.50 96 GLY A CA 1
ATOM 724 C C . GLY A 1 96 ? -2.027 9.192 -11.036 1.00 89.50 96 GLY A C 1
ATOM 725 O O . GLY A 1 96 ? -2.269 8.015 -11.325 1.00 89.50 96 GLY A O 1
ATOM 726 N N . SER A 1 97 ? -2.986 10.117 -11.051 1.00 77.38 97 SER A N 1
ATOM 727 C CA . SER A 1 97 ? -4.393 9.785 -11.317 1.00 77.38 97 SER A CA 1
ATOM 728 C C . SER A 1 97 ? -4.638 9.280 -12.744 1.00 77.38 97 SER A C 1
ATOM 730 O O . SER A 1 97 ? -5.574 8.511 -12.956 1.00 77.38 97 SER A O 1
ATOM 732 N N . ARG A 1 98 ? -3.791 9.677 -13.704 1.00 78.88 98 ARG A N 1
ATOM 733 C CA . ARG A 1 98 ? -3.940 9.373 -15.139 1.00 78.88 98 ARG A CA 1
ATOM 734 C C . ARG A 1 98 ? -2.718 8.692 -15.773 1.00 78.88 98 ARG A C 1
ATOM 736 O O . ARG A 1 98 ? -2.712 8.470 -16.977 1.00 78.88 98 ARG A O 1
ATOM 743 N N . SER A 1 99 ? -1.686 8.361 -14.996 1.00 77.69 99 SER A N 1
ATOM 744 C CA . S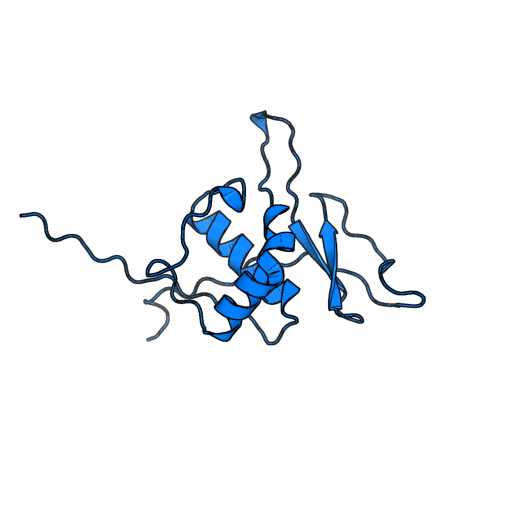ER A 1 99 ? -0.342 8.074 -15.523 1.00 77.69 99 SER A CA 1
ATOM 745 C C . SER A 1 99 ? 0.244 6.751 -15.021 1.00 77.69 99 SER A C 1
ATOM 747 O O . SER A 1 99 ? 1.287 6.716 -14.375 1.00 77.69 99 SER A O 1
ATOM 749 N N . THR A 1 100 ? -0.409 5.627 -15.330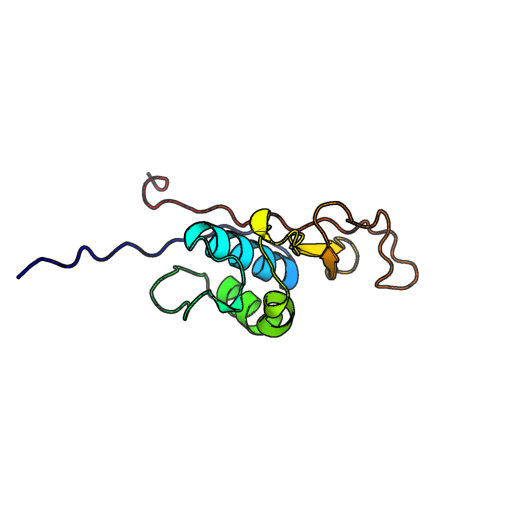 1.00 83.88 100 THR A N 1
ATOM 750 C CA . THR A 1 100 ? 0.260 4.320 -15.191 1.00 83.88 100 THR A CA 1
ATOM 751 C C . THR A 1 100 ? 1.024 4.013 -16.483 1.00 83.88 100 THR A C 1
ATOM 753 O O . THR A 1 100 ? 0.395 3.962 -17.543 1.00 83.88 100 THR A O 1
ATOM 756 N N . PRO A 1 101 ? 2.355 3.830 -16.440 1.00 85.69 101 PRO A N 1
ATOM 757 C CA . PRO A 1 101 ? 3.139 3.575 -17.641 1.00 85.69 101 PRO A CA 1
ATOM 758 C C . PRO A 1 101 ? 2.741 2.251 -18.299 1.00 85.69 101 PRO A C 1
ATOM 760 O O . PRO A 1 101 ? 2.423 1.265 -17.636 1.00 85.69 101 PRO A O 1
ATOM 763 N N . THR A 1 102 ? 2.778 2.220 -19.630 1.00 89.38 102 THR A N 1
ATOM 764 C CA . THR A 1 102 ? 2.390 1.042 -20.421 1.00 89.38 102 THR A CA 1
ATOM 765 C C . THR A 1 102 ? 3.469 -0.043 -20.468 1.00 89.38 102 THR A C 1
ATOM 767 O O . THR A 1 102 ? 3.156 -1.171 -20.845 1.00 89.38 102 THR A O 1
ATOM 770 N N . LYS A 1 103 ? 4.706 0.274 -20.058 1.00 91.50 103 LYS A N 1
ATOM 771 C CA . LYS A 1 103 ? 5.859 -0.635 -19.945 1.00 91.50 103 LYS A CA 1
ATOM 772 C C . LYS A 1 103 ? 6.657 -0.349 -18.672 1.00 91.50 103 LYS A C 1
ATOM 774 O O . LYS A 1 103 ? 6.734 0.797 -18.231 1.00 91.50 103 LYS A O 1
ATOM 779 N N . CYS A 1 104 ? 7.268 -1.381 -18.094 1.00 93.38 104 CYS A N 1
ATOM 780 C CA . CYS A 1 104 ? 8.148 -1.243 -16.939 1.00 93.38 104 CYS A CA 1
ATOM 781 C C . CYS A 1 104 ? 9.512 -0.672 -17.352 1.00 93.38 104 CYS A C 1
ATOM 783 O O . CYS A 1 104 ? 10.243 -1.285 -18.121 1.00 93.38 104 CYS A O 1
ATOM 785 N N . SER A 1 105 ? 9.876 0.482 -16.793 1.00 91.38 105 SER A N 1
ATOM 786 C CA . SER A 1 105 ? 11.198 1.105 -16.957 1.00 91.38 105 SER A CA 1
ATOM 787 C C . SER A 1 105 ? 12.136 0.871 -15.765 1.00 91.38 105 SER A C 1
ATOM 789 O O . SER A 1 105 ? 13.270 1.334 -15.770 1.00 91.38 105 SER A O 1
ATOM 791 N N . LEU A 1 106 ? 11.678 0.158 -14.730 1.00 93.38 106 LEU A N 1
ATOM 792 C CA . LEU A 1 106 ? 12.404 -0.002 -13.461 1.00 93.38 106 LEU A CA 1
ATOM 793 C C . LEU A 1 106 ? 13.505 -1.072 -13.516 1.00 93.38 106 LEU A C 1
ATOM 795 O O . LEU A 1 106 ? 14.379 -1.121 -12.646 1.00 93.38 106 LEU A O 1
ATOM 799 N N . THR A 1 107 ? 13.442 -1.958 -14.508 1.00 94.50 107 THR A N 1
ATOM 800 C CA . THR A 1 107 ? 14.424 -3.018 -14.739 1.00 94.50 107 THR A CA 1
ATOM 801 C C . THR A 1 107 ? 14.670 -3.123 -16.236 1.00 94.50 107 THR A C 1
ATOM 803 O O . THR A 1 107 ? 13.724 -3.268 -17.011 1.00 94.50 107 THR A O 1
ATOM 806 N N . MET A 1 108 ? 15.940 -3.053 -16.637 1.00 94.19 108 MET A N 1
ATOM 807 C CA . MET A 1 108 ? 16.349 -3.167 -18.035 1.00 94.19 108 MET A CA 1
ATOM 808 C C . MET A 1 108 ? 15.836 -4.483 -18.633 1.00 94.19 108 MET A C 1
ATOM 810 O O . MET A 1 108 ? 16.039 -5.548 -18.057 1.00 94.19 108 MET A O 1
ATOM 814 N N . GLY A 1 109 ? 15.133 -4.399 -19.764 1.00 92.62 109 GLY A N 1
ATOM 815 C CA . GLY A 1 109 ? 14.569 -5.568 -20.448 1.00 92.62 109 GLY A CA 1
ATOM 816 C C . GLY A 1 109 ? 13.295 -6.151 -19.824 1.00 92.62 109 GLY A C 1
ATOM 817 O O . GLY A 1 109 ? 12.814 -7.177 -20.295 1.00 92.62 109 GLY A O 1
ATOM 818 N N . CYS A 1 110 ? 12.707 -5.528 -18.796 1.00 94.44 110 CYS A N 1
ATOM 819 C CA . CYS A 1 110 ? 11.455 -6.020 -18.225 1.00 94.44 110 CYS A CA 1
ATOM 820 C C . CYS A 1 110 ? 10.284 -5.826 -19.201 1.00 94.44 110 CYS A C 1
ATOM 822 O O . CYS A 1 110 ? 9.932 -4.704 -19.562 1.00 94.44 110 CYS A O 1
ATOM 824 N N . SER A 1 111 ? 9.642 -6.929 -19.588 1.00 93.69 111 SER A N 1
ATOM 825 C CA . SER A 1 111 ? 8.441 -6.938 -20.436 1.00 93.69 111 SER A CA 1
ATOM 826 C C . SER A 1 111 ? 7.147 -6.647 -19.669 1.00 93.69 111 SER A C 1
ATOM 828 O O . SER A 1 111 ? 6.085 -6.506 -20.277 1.00 93.69 111 SER A O 1
ATOM 830 N N . GLY A 1 112 ? 7.224 -6.556 -18.340 1.00 94.00 112 GLY A N 1
ATOM 831 C CA . GLY A 1 112 ? 6.073 -6.347 -17.477 1.00 94.00 112 GLY A CA 1
ATOM 832 C C . GLY A 1 112 ? 5.410 -4.988 -17.678 1.00 94.00 112 GLY A C 1
ATOM 833 O O . GLY A 1 112 ? 6.047 -3.989 -18.025 1.00 94.00 112 GLY A O 1
ATOM 834 N N . LYS A 1 113 ? 4.107 -4.944 -17.404 1.00 94.44 113 LYS A N 1
ATOM 835 C CA . LYS A 1 113 ? 3.309 -3.719 -17.406 1.00 94.44 113 LYS A CA 1
ATOM 836 C C . LYS A 1 113 ? 2.908 -3.391 -15.972 1.00 94.44 113 LYS A C 1
ATOM 838 O O . LYS A 1 113 ? 2.116 -4.139 -15.401 1.00 94.44 113 LYS A O 1
ATOM 843 N N . PRO A 1 114 ? 3.439 -2.311 -15.379 1.00 94.06 114 PRO A N 1
ATOM 844 C CA . PRO A 1 114 ? 3.041 -1.929 -14.041 1.00 94.06 114 PRO A CA 1
ATOM 845 C C . PRO A 1 114 ? 1.550 -1.627 -13.970 1.00 94.06 114 PRO A C 1
ATOM 847 O O . PRO A 1 114 ? 0.981 -1.011 -14.873 1.00 94.06 114 PRO A O 1
ATOM 850 N N . SER A 1 115 ? 0.928 -2.043 -12.877 1.00 93.44 115 SER A N 1
ATOM 851 C CA . SER A 1 115 ? -0.471 -1.765 -12.585 1.00 93.44 115 SER A CA 1
ATOM 852 C C . SER A 1 115 ? -0.586 -1.041 -11.260 1.00 93.44 115 SER A C 1
ATOM 854 O O . SER A 1 115 ? 0.131 -1.334 -10.304 1.00 93.44 115 SER A O 1
ATOM 856 N N . LYS A 1 116 ? -1.511 -0.087 -11.199 1.00 94.06 116 LYS A N 1
ATOM 857 C CA . LYS A 1 116 ? -1.858 0.600 -9.961 1.00 94.06 116 LYS A CA 1
ATOM 858 C C . LYS A 1 116 ? -2.440 -0.394 -8.957 1.00 94.06 116 LYS A C 1
ATOM 860 O O . LYS A 1 116 ? -3.381 -1.117 -9.280 1.00 94.06 116 LYS A O 1
ATOM 865 N N . VAL A 1 117 ? -1.920 -0.367 -7.736 1.00 94.38 117 VAL A N 1
ATOM 866 C CA . VAL A 1 117 ? -2.390 -1.227 -6.653 1.00 94.38 117 VAL A CA 1
ATOM 867 C C . VAL A 1 117 ? -3.796 -0.805 -6.229 1.00 94.38 117 VAL A C 1
ATOM 869 O O . VAL A 1 117 ? -4.094 0.381 -6.035 1.00 94.38 117 VAL A O 1
ATOM 872 N N . SER A 1 118 ? -4.677 -1.794 -6.107 1.00 92.38 118 SER A N 1
ATOM 873 C CA . SER A 1 118 ? -6.038 -1.605 -5.608 1.00 92.38 118 SER A CA 1
ATOM 874 C C . SER A 1 118 ? -6.067 -1.676 -4.085 1.00 92.38 118 SER A C 1
ATOM 876 O O . SER A 1 118 ? -5.240 -2.338 -3.470 1.00 92.38 118 SER A O 1
ATOM 878 N N . ALA A 1 119 ? -7.023 -0.986 -3.460 1.00 93.31 119 ALA A N 1
ATOM 879 C CA . ALA A 1 119 ? -7.187 -1.069 -2.010 1.00 93.31 119 ALA A CA 1
ATOM 880 C C . ALA A 1 119 ? -7.533 -2.504 -1.593 1.00 93.31 119 ALA A C 1
ATOM 882 O O . ALA A 1 119 ? -8.339 -3.155 -2.264 1.00 93.31 119 ALA A O 1
ATOM 883 N N . ALA A 1 120 ? -6.970 -2.952 -0.471 1.00 93.62 120 ALA A N 1
ATOM 884 C CA . ALA A 1 120 ? -7.325 -4.228 0.132 1.00 93.62 120 ALA A CA 1
ATOM 885 C C . ALA A 1 120 ? -8.831 -4.279 0.435 1.00 93.62 120 ALA A C 1
ATOM 887 O O . ALA A 1 120 ? -9.456 -3.258 0.753 1.00 93.62 120 ALA A O 1
ATOM 888 N N . ARG A 1 121 ? -9.423 -5.474 0.331 1.00 90.56 121 ARG A N 1
ATOM 889 C CA . ARG A 1 121 ? -10.833 -5.666 0.688 1.00 90.56 121 ARG A CA 1
ATOM 890 C C . ARG A 1 121 ? -10.968 -5.623 2.204 1.00 90.56 121 ARG A C 1
ATOM 892 O O . ARG A 1 121 ? -10.178 -6.241 2.906 1.00 90.56 121 ARG A O 1
ATOM 899 N N . ILE A 1 122 ? -11.970 -4.902 2.693 1.00 88.44 122 ILE A N 1
ATOM 900 C CA . ILE A 1 122 ? -12.305 -4.875 4.116 1.00 88.44 122 ILE A CA 1
ATOM 901 C C . ILE A 1 122 ? -13.184 -6.088 4.405 1.00 88.44 122 ILE A C 1
ATOM 903 O O . ILE A 1 122 ? -14.237 -6.223 3.784 1.00 88.44 122 ILE A O 1
ATOM 907 N N . GLN A 1 123 ? -12.773 -6.939 5.340 1.00 81.88 123 GLN A N 1
ATOM 908 C CA . GLN A 1 123 ? -13.612 -8.022 5.841 1.00 81.88 123 GLN A CA 1
ATOM 909 C C . GLN A 1 123 ? -14.413 -7.486 7.025 1.00 81.88 123 GLN A C 1
ATOM 911 O O . GLN A 1 123 ? -13.838 -7.110 8.052 1.00 81.88 123 GLN A O 1
ATOM 916 N N . ARG A 1 124 ? -15.736 -7.370 6.866 1.00 71.94 124 ARG A N 1
ATOM 917 C CA . ARG A 1 124 ? -16.594 -6.970 7.981 1.00 71.94 124 ARG A CA 1
ATOM 918 C C . ARG A 1 124 ? -16.817 -8.182 8.886 1.00 71.94 124 ARG A C 1
ATOM 920 O O . ARG A 1 124 ? -16.892 -9.304 8.394 1.00 71.94 124 ARG A O 1
ATOM 927 N N . PRO A 1 125 ? -16.931 -7.969 10.204 1.00 60.19 125 PRO A N 1
ATOM 928 C CA . PRO A 1 125 ? -17.118 -9.058 11.158 1.00 60.19 125 PRO A CA 1
ATOM 929 C C . PRO A 1 125 ? -18.422 -9.852 10.956 1.00 60.19 125 PRO A C 1
ATOM 931 O O . PRO A 1 125 ? -18.523 -10.946 11.497 1.00 60.19 125 PRO A O 1
ATOM 934 N N . ASP A 1 126 ? -19.390 -9.333 10.195 1.00 59.47 126 ASP A N 1
ATOM 935 C CA . ASP A 1 126 ? -20.671 -9.996 9.907 1.00 59.47 126 ASP A CA 1
ATOM 936 C C . ASP A 1 126 ? -20.624 -10.943 8.686 1.00 59.47 126 ASP A C 1
ATOM 938 O O . ASP A 1 126 ? -21.545 -11.727 8.492 1.00 59.47 126 ASP A O 1
ATOM 942 N N . ASP A 1 127 ? -19.549 -10.922 7.887 1.00 51.84 127 ASP A N 1
ATOM 943 C CA . ASP A 1 127 ? -19.380 -11.774 6.690 1.00 51.84 127 ASP A CA 1
ATOM 944 C C . ASP A 1 127 ? -18.768 -13.161 7.006 1.00 51.84 127 ASP A C 1
ATOM 946 O O . ASP A 1 127 ? -18.354 -13.883 6.102 1.00 51.84 127 ASP A O 1
ATOM 950 N N . ALA A 1 128 ? -18.650 -13.528 8.287 1.00 51.84 128 ALA A N 1
ATOM 951 C CA . ALA A 1 128 ? -18.030 -14.777 8.749 1.00 51.84 128 ALA A CA 1
ATOM 952 C C . ALA A 1 128 ? -19.044 -15.813 9.284 1.00 51.84 128 ALA A C 1
ATOM 954 O O . ALA A 1 128 ? -18.687 -16.607 10.155 1.00 51.84 128 ALA A O 1
ATOM 955 N N . SER A 1 129 ? -20.299 -15.766 8.814 1.00 43.28 129 SER A N 1
ATOM 956 C CA . SER A 1 129 ? -21.346 -16.752 9.151 1.00 43.28 129 SER A CA 1
ATOM 957 C C . SER A 1 129 ? -21.419 -17.885 8.137 1.00 43.28 129 SER A C 1
ATOM 959 O O . SER A 1 129 ? -21.351 -17.581 6.926 1.00 43.28 129 SER A O 1
#

Radius of gyration: 16.17 Å; chains: 1; bounding box: 38×39×54 Å

Organism: NCBI:txid1193518

pLDDT: mean 87.03, std 12.76, range [43.28, 97.12]

Sequence (129 aa):
MAASKTKKPVAYVTGDAPLAEIAAAVATAIMRTEKARYWSQVGPLDGKYALTPHQQYAVEQCANMLSYLRGADPDQGRERIAVGVCPSCHKWLLVGSRSTPTKCSLTMGCSGKPSKVSAARIQRPDDAS